Protein AF-A0A2X3F3Q1-F1 (afdb_monomer_lite)

Organism: Klebsiella pneumoniae (NCBI:txid573)

Structure (mmCIF, N/CA/C/O backbone):
data_AF-A0A2X3F3Q1-F1
#
_entry.id   AF-A0A2X3F3Q1-F1
#
loop_
_atom_site.group_PDB
_atom_site.id
_atom_site.type_symbol
_atom_site.label_atom_id
_atom_site.label_alt_id
_atom_site.label_comp_id
_atom_site.label_asym_id
_atom_site.label_entity_id
_atom_site.label_seq_id
_atom_site.pdbx_PDB_ins_code
_atom_site.Cartn_x
_atom_site.Cartn_y
_atom_site.Cartn_z
_atom_site.occupancy
_atom_site.B_iso_or_equiv
_atom_site.auth_seq_id
_atom_site.auth_comp_id
_atom_site.auth_asym_id
_atom_site.auth_atom_id
_atom_site.pdbx_PDB_model_num
ATOM 1 N N . MET A 1 1 ? -15.158 -14.429 28.867 1.00 43.34 1 MET A N 1
ATOM 2 C CA . MET A 1 1 ? -15.057 -12.971 28.650 1.00 43.34 1 MET A CA 1
ATOM 3 C C . MET A 1 1 ? -13.901 -12.694 27.698 1.00 43.34 1 MET A C 1
ATOM 5 O O . MET A 1 1 ? -12.766 -12.670 28.145 1.00 43.34 1 MET A O 1
ATOM 9 N N . LYS A 1 2 ? -14.155 -12.579 26.393 1.00 49.84 2 LYS A N 1
ATOM 10 C CA . LYS A 1 2 ? -13.156 -12.187 25.390 1.00 49.84 2 LYS A CA 1
ATOM 11 C C . LYS A 1 2 ? -13.862 -11.377 24.294 1.00 49.84 2 LYS A C 1
ATOM 13 O O . LYS A 1 2 ? -15.011 -11.658 23.971 1.00 49.84 2 LYS A O 1
ATOM 18 N N . GLU A 1 3 ? -13.179 -10.353 23.792 1.00 50.72 3 GLU A N 1
ATOM 19 C CA . GLU A 1 3 ? -13.334 -9.806 22.429 1.00 50.72 3 GLU A CA 1
ATOM 20 C C . GLU A 1 3 ? -14.530 -8.917 22.059 1.00 50.72 3 GLU A C 1
ATOM 22 O O . GLU A 1 3 ? -14.548 -8.402 20.948 1.00 50.72 3 GLU A O 1
ATOM 27 N N . LYS A 1 4 ? -15.487 -8.608 22.939 1.00 50.66 4 LYS A N 1
ATOM 28 C CA . LYS A 1 4 ? -16.651 -7.791 22.515 1.00 50.66 4 LYS A CA 1
ATOM 29 C C . LYS A 1 4 ? -16.409 -6.277 22.350 1.00 50.66 4 LYS A C 1
ATOM 31 O O . LYS A 1 4 ? -17.311 -5.588 21.888 1.00 50.66 4 LYS A O 1
ATOM 36 N N . ALA A 1 5 ? -15.224 -5.747 22.670 1.00 51.19 5 ALA A N 1
ATOM 37 C CA . ALA A 1 5 ? -14.969 -4.295 22.660 1.00 51.19 5 ALA A CA 1
ATOM 38 C C . ALA A 1 5 ? -14.164 -3.768 21.447 1.00 51.19 5 ALA A C 1
ATOM 40 O O . ALA A 1 5 ? -14.266 -2.586 21.133 1.00 51.19 5 ALA A O 1
ATOM 41 N N . LEU A 1 6 ? -13.431 -4.622 20.714 1.00 55.84 6 LEU A N 1
ATOM 42 C CA . LEU A 1 6 ? -12.799 -4.268 19.421 1.00 55.84 6 LEU A CA 1
ATOM 43 C C . LEU A 1 6 ? -13.756 -4.450 18.216 1.00 55.84 6 LEU A C 1
ATOM 45 O O . LEU A 1 6 ? -13.441 -4.068 17.090 1.00 55.84 6 LEU A O 1
ATOM 49 N N . ALA A 1 7 ? -14.919 -5.064 18.448 1.00 65.38 7 ALA A N 1
ATOM 50 C CA . ALA A 1 7 ? -15.544 -6.011 17.520 1.00 65.38 7 ALA A CA 1
ATOM 51 C C . ALA A 1 7 ? -16.248 -5.435 16.274 1.00 65.38 7 ALA A C 1
ATOM 53 O O . ALA A 1 7 ? -16.667 -6.206 15.421 1.00 65.38 7 ALA A O 1
ATOM 54 N N . GLY A 1 8 ? -16.391 -4.114 16.143 1.00 71.06 8 GLY A N 1
ATOM 55 C CA . GLY A 1 8 ? -17.059 -3.503 14.984 1.00 71.06 8 GLY A CA 1
ATOM 56 C C . GLY A 1 8 ? -16.081 -2.806 14.048 1.00 71.06 8 GLY A C 1
ATOM 57 O O . GLY A 1 8 ? -15.686 -3.329 13.014 1.00 71.06 8 GLY A O 1
ATOM 58 N N . ARG A 1 9 ? -15.663 -1.595 14.429 1.00 79.69 9 ARG A N 1
ATOM 59 C CA . ARG A 1 9 ? -14.885 -0.710 13.547 1.00 79.69 9 ARG A CA 1
ATOM 60 C C . ARG A 1 9 ? -13.469 -1.207 13.271 1.00 79.69 9 ARG A C 1
ATOM 62 O O . ARG A 1 9 ? -13.030 -1.119 12.129 1.00 79.69 9 ARG A O 1
ATOM 69 N N . ALA A 1 10 ? -12.770 -1.719 14.286 1.00 86.00 10 ALA A N 1
ATOM 70 C CA . ALA A 1 10 ? -11.413 -2.238 14.111 1.00 86.00 10 ALA A CA 1
ATOM 71 C C . ALA A 1 10 ? -11.420 -3.518 13.263 1.00 86.00 10 ALA A C 1
ATOM 73 O O . ALA A 1 10 ? -10.616 -3.643 12.346 1.00 86.00 10 ALA A O 1
ATOM 74 N N . ALA A 1 11 ? -12.391 -4.408 13.499 1.00 87.50 11 ALA A N 1
ATOM 75 C CA . ALA A 1 11 ? -12.604 -5.591 12.669 1.00 87.50 11 ALA A CA 1
ATOM 76 C C . ALA A 1 11 ? -12.881 -5.213 11.204 1.00 87.50 11 ALA A C 1
ATOM 78 O O . ALA A 1 11 ? -12.232 -5.734 10.303 1.00 87.50 11 ALA A O 1
ATOM 79 N N . SER A 1 12 ? -13.765 -4.240 10.953 1.00 89.06 12 SER A N 1
ATOM 80 C CA . SER A 1 12 ? -14.029 -3.766 9.589 1.00 89.06 12 SER A CA 1
ATOM 81 C C . SER A 1 12 ? -12.823 -3.081 8.938 1.00 89.06 12 SER A C 1
ATOM 83 O O . SER A 1 12 ? -12.663 -3.167 7.726 1.00 89.06 12 SER A O 1
ATOM 85 N N . ALA A 1 13 ? -11.991 -2.371 9.705 1.00 91.75 13 ALA A N 1
ATOM 86 C CA . ALA A 1 13 ? -10.778 -1.751 9.176 1.00 91.75 13 ALA A CA 1
ATOM 87 C C . ALA A 1 13 ? -9.740 -2.802 8.759 1.00 91.75 13 ALA A C 1
ATOM 89 O O . ALA A 1 13 ? -9.180 -2.692 7.673 1.00 91.75 13 ALA A O 1
ATOM 90 N N . LEU A 1 14 ? -9.541 -3.837 9.580 1.00 93.62 14 LEU A N 1
ATOM 91 C CA . LEU A 1 14 ? -8.663 -4.962 9.255 1.00 93.62 14 LEU A CA 1
ATOM 92 C C . LEU A 1 14 ? -9.177 -5.748 8.047 1.00 93.62 14 LEU A C 1
ATOM 94 O O . LEU A 1 14 ? -8.394 -6.065 7.161 1.00 93.62 14 LEU A O 1
ATOM 98 N N . GLN A 1 15 ? -10.486 -5.999 7.974 1.00 94.06 15 GLN A N 1
ATOM 99 C CA . GLN A 1 15 ? -11.098 -6.684 6.835 1.00 94.06 15 GLN A CA 1
ATOM 100 C C . GLN A 1 15 ? -10.831 -5.940 5.519 1.00 94.06 15 GLN A C 1
ATOM 102 O O . GLN A 1 15 ? -10.314 -6.531 4.578 1.00 94.06 15 GLN A O 1
ATOM 107 N N . ARG A 1 16 ? -11.089 -4.625 5.477 1.00 95.81 16 ARG A N 1
ATOM 108 C CA . ARG A 1 16 ? -10.800 -3.807 4.287 1.00 95.81 16 ARG A CA 1
ATOM 109 C C . ARG A 1 16 ? -9.315 -3.762 3.938 1.00 95.81 16 ARG A C 1
ATOM 111 O O . ARG A 1 16 ? -8.965 -3.665 2.770 1.00 95.81 16 ARG A O 1
ATOM 118 N N . PHE A 1 17 ? -8.441 -3.798 4.942 1.00 96.62 17 PHE A N 1
ATOM 119 C CA . PHE A 1 17 ? -7.001 -3.838 4.713 1.00 96.62 17 PHE A CA 1
ATOM 120 C C . PHE A 1 17 ? -6.566 -5.154 4.052 1.00 96.62 17 PHE A C 1
ATOM 122 O O . PHE A 1 17 ? -5.784 -5.123 3.108 1.00 96.62 17 PHE A O 1
ATOM 129 N N . MET A 1 18 ? -7.114 -6.290 4.493 1.00 97.81 18 MET A N 1
ATOM 130 C CA . MET A 1 18 ? -6.870 -7.588 3.850 1.00 97.81 18 MET A CA 1
ATOM 131 C C . MET A 1 18 ? -7.422 -7.623 2.418 1.00 97.81 18 MET A C 1
ATOM 133 O O . MET A 1 18 ? -6.705 -8.019 1.509 1.00 97.81 18 MET A O 1
ATOM 137 N N . GLU A 1 19 ? -8.645 -7.126 2.199 1.00 98.12 19 GLU A N 1
ATOM 138 C CA . GLU A 1 19 ? -9.245 -7.018 0.857 1.00 98.12 19 GLU A CA 1
ATOM 139 C C . GLU A 1 19 ? -8.395 -6.169 -0.095 1.00 98.12 19 GLU A C 1
ATOM 141 O O . GLU A 1 19 ? -8.235 -6.522 -1.260 1.00 98.12 19 GLU A O 1
ATOM 146 N N . LEU A 1 20 ? -7.815 -5.071 0.399 1.00 98.25 20 LEU A N 1
ATOM 147 C CA . LEU A 1 20 ? -6.898 -4.244 -0.382 1.00 98.25 20 LEU A CA 1
ATOM 148 C C . LEU A 1 20 ? -5.626 -5.011 -0.765 1.00 98.25 20 LEU A C 1
ATOM 150 O O . LEU A 1 20 ? -5.181 -4.903 -1.902 1.00 98.25 20 LEU A O 1
ATOM 154 N N . ILE A 1 21 ? -5.041 -5.778 0.161 1.00 98.00 21 ILE A N 1
ATOM 155 C CA . ILE A 1 21 ? -3.848 -6.591 -0.124 1.00 98.00 21 ILE A CA 1
ATOM 156 C C . ILE A 1 21 ? -4.154 -7.623 -1.209 1.00 98.00 21 ILE A C 1
ATOM 158 O O . ILE A 1 21 ? -3.397 -7.728 -2.174 1.00 98.00 21 ILE A O 1
ATOM 162 N N . ASP A 1 22 ? -5.260 -8.353 -1.065 1.00 98.44 22 ASP A N 1
ATOM 163 C CA . ASP A 1 22 ? -5.647 -9.399 -2.011 1.00 98.44 22 ASP A CA 1
ATOM 164 C C . ASP A 1 22 ? -5.950 -8.812 -3.398 1.00 98.44 22 ASP A C 1
ATOM 166 O O . ASP A 1 22 ? -5.496 -9.350 -4.409 1.00 98.44 22 ASP A O 1
ATOM 170 N N . ALA A 1 23 ? -6.647 -7.670 -3.453 1.00 98.31 23 ALA A N 1
ATOM 171 C CA . ALA A 1 23 ? -6.931 -6.967 -4.702 1.00 98.31 23 ALA A CA 1
ATOM 172 C C . ALA A 1 23 ? -5.646 -6.497 -5.395 1.00 98.31 23 ALA A C 1
ATOM 174 O O . ALA A 1 23 ? -5.454 -6.779 -6.575 1.00 98.31 23 ALA A O 1
ATOM 175 N N . LEU A 1 24 ? -4.736 -5.845 -4.663 1.00 98.44 24 LEU A N 1
ATOM 176 C CA . LEU A 1 24 ? -3.458 -5.397 -5.217 1.00 98.44 24 LEU A CA 1
ATOM 177 C C . LEU A 1 24 ? -2.638 -6.578 -5.742 1.00 98.44 24 LEU A C 1
ATOM 179 O O . LEU A 1 24 ? -2.132 -6.509 -6.856 1.00 98.44 24 LEU A O 1
ATOM 183 N N . ALA A 1 25 ? -2.552 -7.674 -4.983 1.00 97.88 25 ALA A N 1
ATOM 184 C CA . ALA A 1 25 ? -1.827 -8.870 -5.404 1.00 97.88 25 ALA A CA 1
ATOM 185 C C . ALA A 1 25 ? -2.408 -9.469 -6.695 1.00 97.88 25 ALA A C 1
ATOM 187 O O . ALA A 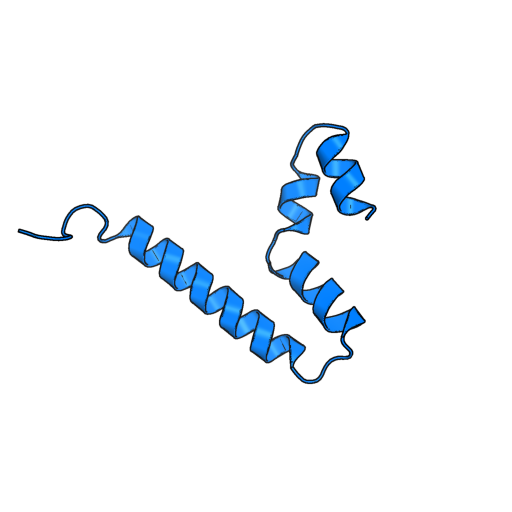1 25 ? -1.659 -9.773 -7.624 1.00 97.88 25 ALA A O 1
ATOM 188 N N . GLN A 1 26 ? -3.735 -9.597 -6.773 1.00 98.31 26 GLN A N 1
ATOM 189 C CA . GLN A 1 26 ? -4.416 -10.126 -7.951 1.00 98.31 26 GLN A CA 1
ATOM 190 C C . GLN A 1 26 ? -4.242 -9.212 -9.169 1.00 98.31 26 GLN A C 1
ATOM 192 O O . GLN A 1 26 ? -3.939 -9.691 -10.261 1.00 98.31 26 GLN A O 1
ATOM 197 N N . GLU A 1 27 ? -4.429 -7.904 -8.997 1.00 98.00 27 GLU A N 1
ATOM 198 C CA . GLU A 1 27 ? -4.335 -6.929 -10.084 1.00 98.00 27 GLU A CA 1
ATOM 199 C C . GLU A 1 27 ? -2.921 -6.835 -10.659 1.00 98.00 27 GLU A C 1
ATOM 201 O O . GLU A 1 27 ? -2.770 -6.548 -11.846 1.00 98.00 27 GLU A O 1
ATOM 206 N N . THR A 1 28 ? -1.886 -7.096 -9.856 1.00 98.19 28 THR A N 1
ATOM 207 C CA . THR A 1 28 ? -0.492 -6.974 -10.295 1.00 98.19 28 THR A CA 1
ATOM 208 C C . THR A 1 28 ? 0.176 -8.293 -10.682 1.00 98.19 28 THR A C 1
ATOM 210 O O . THR A 1 28 ? 1.302 -8.255 -11.173 1.00 98.19 28 THR A O 1
ATOM 213 N N . THR A 1 29 ? -0.475 -9.451 -10.502 1.00 97.62 29 THR A N 1
ATOM 214 C CA . THR A 1 29 ? 0.152 -10.782 -10.648 1.00 97.62 29 THR A CA 1
ATOM 215 C C . THR A 1 29 ? 0.877 -10.993 -11.984 1.00 97.62 29 THR A C 1
ATOM 217 O O . THR A 1 29 ? 1.986 -11.526 -11.989 1.00 97.62 29 THR A O 1
ATOM 220 N N . ASP A 1 30 ? 0.300 -10.534 -13.096 1.00 97.69 30 ASP A N 1
ATOM 221 C CA . ASP A 1 30 ? 0.849 -10.752 -14.445 1.00 97.69 30 ASP A CA 1
ATOM 222 C C . ASP A 1 30 ? 1.703 -9.578 -14.955 1.00 97.69 30 ASP A C 1
ATOM 224 O O . ASP A 1 30 ? 2.127 -9.546 -16.113 1.00 97.69 30 ASP A O 1
ATOM 228 N N . MET A 1 31 ? 1.958 -8.580 -14.106 1.00 98.00 31 MET A N 1
ATOM 229 C CA . MET A 1 31 ? 2.720 -7.394 -14.484 1.00 98.00 31 MET A CA 1
ATOM 230 C C . MET A 1 31 ? 4.223 -7.584 -14.218 1.00 98.00 31 MET A C 1
ATOM 232 O O . MET A 1 31 ? 4.611 -8.296 -13.291 1.00 98.00 31 MET A O 1
ATOM 236 N N . PRO A 1 32 ? 5.113 -6.910 -14.967 1.00 98.50 32 PRO A N 1
ATOM 237 C CA . PRO A 1 32 ? 6.530 -6.847 -14.618 1.00 98.50 32 PRO A CA 1
ATOM 238 C C . PRO A 1 32 ? 6.748 -6.243 -13.225 1.00 98.50 32 PRO A C 1
ATOM 240 O O . PRO A 1 32 ? 6.046 -5.308 -12.852 1.00 98.50 32 PRO A O 1
ATOM 243 N N . LEU A 1 33 ? 7.771 -6.702 -12.493 1.00 97.56 33 LEU A N 1
ATOM 244 C CA . LEU A 1 33 ? 8.020 -6.306 -11.095 1.00 97.56 33 LEU A CA 1
ATOM 245 C C . LEU A 1 33 ? 7.997 -4.787 -10.858 1.00 97.56 33 LEU A C 1
ATOM 247 O O . LEU A 1 33 ? 7.375 -4.328 -9.910 1.00 97.56 33 LEU A O 1
ATOM 251 N N . HIS A 1 34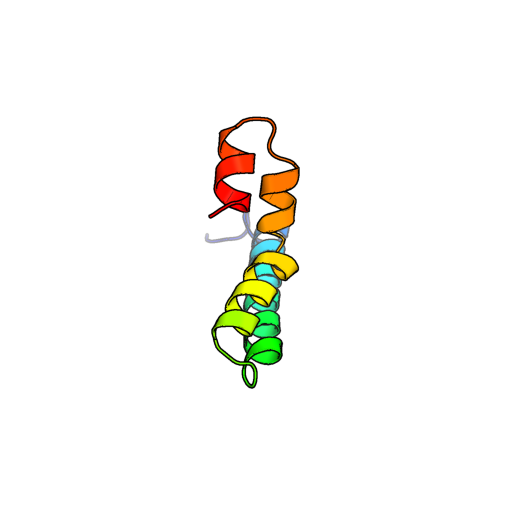 ? 8.640 -4.001 -11.724 1.00 96.75 34 HIS A N 1
ATOM 252 C CA . HIS A 1 34 ? 8.649 -2.539 -11.592 1.00 96.75 34 HIS A CA 1
ATOM 253 C C . HIS A 1 34 ? 7.240 -1.933 -11.709 1.00 96.75 34 HIS A C 1
ATOM 255 O O . HIS A 1 34 ? 6.896 -1.033 -10.953 1.00 96.75 34 HIS A O 1
ATOM 261 N N . VAL A 1 35 ? 6.396 -2.484 -12.588 1.00 97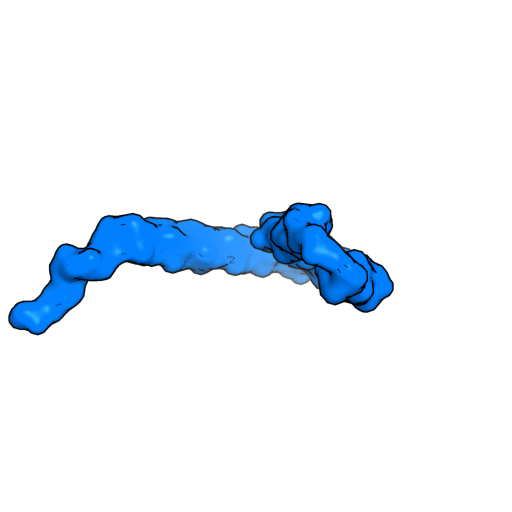.81 35 VAL A N 1
ATOM 262 C CA . VAL A 1 35 ? 4.994 -2.074 -12.736 1.00 97.81 35 VAL A CA 1
ATOM 263 C C . VAL A 1 35 ? 4.174 -2.494 -11.518 1.00 97.81 35 VAL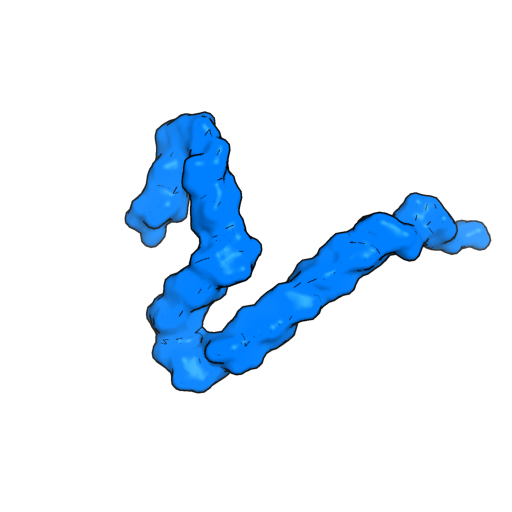 A C 1
ATOM 265 O O . VAL A 1 35 ? 3.339 -1.716 -11.064 1.00 97.81 35 VAL A O 1
ATOM 268 N N . GLN A 1 36 ? 4.428 -3.685 -10.957 1.00 98.25 36 GLN A N 1
ATOM 269 C CA . GLN A 1 36 ? 3.789 -4.110 -9.706 1.00 98.25 36 GLN A CA 1
ATOM 270 C C . GLN A 1 36 ? 4.095 -3.112 -8.585 1.00 98.25 36 GLN A C 1
ATOM 272 O O . GLN A 1 36 ? 3.178 -2.624 -7.929 1.00 98.25 36 GLN A O 1
ATOM 277 N N . THR A 1 37 ? 5.371 -2.760 -8.408 1.00 96.06 37 THR A N 1
ATOM 278 C CA . THR A 1 37 ? 5.822 -1.809 -7.384 1.00 96.06 37 THR A CA 1
ATOM 279 C C . THR A 1 37 ? 5.163 -0.440 -7.550 1.00 96.06 37 THR A C 1
ATOM 281 O O . THR A 1 37 ? 4.579 0.066 -6.590 1.00 96.06 37 THR A O 1
ATOM 284 N N . ASP A 1 38 ? 5.176 0.130 -8.759 1.00 96.25 38 ASP A N 1
ATOM 285 C CA . ASP A 1 38 ? 4.544 1.427 -9.039 1.00 96.25 38 ASP A CA 1
ATOM 286 C C . ASP A 1 38 ? 3.041 1.404 -8.740 1.00 96.25 38 ASP A C 1
ATOM 288 O O . ASP A 1 38 ? 2.493 2.328 -8.126 1.00 96.25 38 ASP A O 1
ATOM 292 N N . ARG A 1 39 ? 2.366 0.324 -9.153 1.00 97.19 39 ARG A N 1
ATOM 293 C CA . ARG A 1 39 ? 0.930 0.151 -8.950 1.00 97.19 39 ARG A CA 1
ATOM 294 C C . ARG A 1 39 ? 0.592 0.034 -7.468 1.00 97.19 39 ARG A C 1
ATOM 296 O O . ARG A 1 39 ? -0.283 0.753 -6.998 1.00 97.19 39 ARG A O 1
ATOM 303 N N . VAL A 1 40 ? 1.319 -0.794 -6.718 1.00 97.50 40 VAL A N 1
ATOM 304 C CA . VAL A 1 40 ? 1.112 -0.983 -5.275 1.00 97.50 40 VAL A CA 1
ATOM 305 C C . VAL A 1 40 ? 1.362 0.314 -4.501 1.00 97.50 40 VAL A C 1
ATOM 307 O O . VAL A 1 40 ? 0.557 0.669 -3.641 1.00 97.50 40 VAL A O 1
ATOM 310 N N . ILE A 1 41 ? 2.424 1.069 -4.808 1.00 96.19 41 ILE A N 1
ATOM 311 C CA . ILE A 1 41 ? 2.732 2.348 -4.137 1.00 96.19 41 ILE A CA 1
ATOM 312 C C . ILE A 1 41 ? 1.614 3.379 -4.346 1.00 96.19 41 ILE A C 1
ATOM 314 O O . ILE A 1 41 ? 1.261 4.125 -3.424 1.00 96.19 41 ILE A O 1
ATOM 318 N N . LYS A 1 42 ? 1.046 3.424 -5.553 1.00 95.38 42 LYS A N 1
ATOM 319 C CA . LYS A 1 42 ? -0.025 4.356 -5.900 1.00 95.38 42 LYS A CA 1
ATOM 320 C C . LYS A 1 42 ? -1.372 3.930 -5.315 1.00 95.38 42 LYS A C 1
ATOM 322 O O . LYS A 1 42 ? -2.019 4.727 -4.636 1.00 95.38 42 LYS A O 1
ATOM 327 N N . ASP A 1 43 ? -1.778 2.690 -5.556 1.00 97.38 43 ASP A N 1
ATOM 328 C CA . ASP A 1 43 ? -3.148 2.231 -5.321 1.00 97.38 43 ASP A CA 1
ATOM 329 C C . ASP A 1 43 ? -3.400 1.805 -3.869 1.00 97.38 43 ASP A C 1
ATOM 331 O O . ASP A 1 43 ? -4.534 1.859 -3.401 1.00 97.38 43 ASP A O 1
ATOM 335 N N . SER A 1 44 ? -2.349 1.491 -3.101 1.00 97.00 44 SER A N 1
ATOM 336 C CA . SER A 1 44 ? -2.459 1.319 -1.642 1.00 97.00 44 SER A CA 1
ATOM 337 C C . SER A 1 44 ? -2.789 2.617 -0.894 1.00 97.00 44 SER A C 1
ATOM 339 O O . SER A 1 44 ? -3.097 2.586 0.298 1.00 97.00 44 SER A O 1
ATOM 341 N N . GLY A 1 45 ? -2.684 3.771 -1.563 1.00 95.56 45 GLY A N 1
ATOM 342 C CA . GLY A 1 45 ? -2.802 5.090 -0.947 1.00 95.56 45 GLY A CA 1
ATOM 343 C C . GLY A 1 45 ? -1.532 5.563 -0.232 1.00 95.56 45 GLY A C 1
ATOM 344 O O . GLY A 1 45 ? -1.529 6.671 0.304 1.00 95.56 45 GLY A O 1
ATOM 345 N N . LEU A 1 46 ? -0.441 4.784 -0.252 1.00 94.88 46 LEU A N 1
ATOM 346 C CA . LEU A 1 46 ? 0.830 5.146 0.386 1.00 94.88 46 LEU A CA 1
ATOM 347 C C . LEU A 1 46 ? 1.402 6.452 -0.178 1.00 94.88 46 LEU A C 1
ATOM 349 O O . LEU A 1 46 ? 1.778 7.346 0.581 1.00 94.88 46 LEU A O 1
ATOM 353 N N . ARG A 1 47 ? 1.424 6.596 -1.508 1.00 93.19 47 ARG A N 1
ATOM 354 C CA . ARG A 1 47 ? 1.907 7.824 -2.152 1.00 93.19 47 ARG A CA 1
ATOM 355 C C . ARG A 1 47 ? 1.060 9.039 -1.769 1.00 93.19 47 ARG A C 1
ATOM 357 O O . ARG A 1 47 ? 1.609 10.062 -1.377 1.00 93.19 47 ARG A O 1
ATOM 364 N N . ALA A 1 48 ? -0.265 8.899 -1.810 1.00 93.81 48 ALA A N 1
ATOM 365 C CA . ALA A 1 48 ? -1.192 9.966 -1.433 1.00 93.81 48 ALA A CA 1
ATOM 366 C C . ALA A 1 48 ? -1.056 10.366 0.049 1.00 93.81 48 ALA A C 1
ATOM 368 O O . ALA A 1 48 ? -1.194 11.540 0.385 1.00 93.81 48 ALA A O 1
ATOM 369 N N . MET A 1 49 ? -0.757 9.409 0.936 1.00 94.00 49 MET A N 1
ATOM 370 C CA . MET A 1 49 ? -0.471 9.677 2.347 1.00 94.00 49 MET A CA 1
ATOM 371 C C . MET A 1 49 ? 0.768 10.569 2.505 1.00 94.00 49 MET A C 1
ATOM 373 O O . MET A 1 49 ? 0.715 11.543 3.254 1.00 94.00 49 MET A O 1
ATOM 377 N N . TYR A 1 50 ? 1.855 10.278 1.783 1.00 92.69 50 TYR A N 1
ATOM 378 C CA . TYR A 1 50 ? 3.061 11.110 1.826 1.00 92.69 50 TYR A CA 1
ATOM 379 C C . TYR A 1 50 ? 2.881 12.471 1.150 1.00 92.69 50 TYR A C 1
ATOM 381 O O . TYR A 1 50 ? 3.434 13.452 1.635 1.00 92.69 50 TYR A O 1
ATOM 389 N N . GLU A 1 51 ? 2.064 12.573 0.097 1.00 91.31 51 GLU A N 1
ATOM 390 C CA . GLU A 1 51 ? 1.732 13.862 -0.535 1.00 91.31 51 GLU A CA 1
ATOM 391 C C . GLU A 1 51 ? 0.982 14.808 0.415 1.00 91.31 51 GLU A C 1
ATOM 393 O O . GLU A 1 51 ? 1.090 16.029 0.303 1.00 91.31 51 GLU A O 1
ATOM 398 N N . GLN A 1 52 ? 0.217 14.254 1.358 1.00 91.56 52 GLN A N 1
ATOM 399 C CA . GLN A 1 52 ? -0.506 15.024 2.372 1.00 91.56 52 GLN A CA 1
ATOM 400 C C . GLN A 1 52 ? 0.361 15.362 3.595 1.00 91.56 52 GLN A C 1
ATOM 402 O O . GLN A 1 52 ? -0.006 16.240 4.385 1.00 91.56 52 GLN A O 1
ATOM 407 N N . GLU A 1 53 ? 1.503 14.691 3.771 1.00 91.38 53 GLU A N 1
ATOM 408 C CA . GLU A 1 53 ? 2.426 14.950 4.871 1.00 91.38 53 GLU A CA 1
ATOM 409 C C . GLU A 1 53 ? 3.165 16.275 4.636 1.00 91.38 53 GLU A C 1
ATOM 411 O O . GLU A 1 53 ? 3.916 16.451 3.679 1.00 91.38 53 GLU A O 1
ATOM 416 N N . LYS A 1 54 ? 2.969 17.244 5.536 1.00 81.69 54 LYS A N 1
ATOM 417 C CA . LYS A 1 54 ? 3.657 18.536 5.453 1.00 81.69 54 LYS A CA 1
ATOM 418 C C . LYS A 1 54 ? 5.095 18.400 5.950 1.00 81.69 54 LYS A C 1
ATOM 420 O O . LYS A 1 54 ? 5.318 18.249 7.148 1.00 81.69 54 LYS A O 1
ATOM 425 N N . GLY A 1 55 ? 6.061 18.541 5.047 1.00 83.19 55 GLY A N 1
ATOM 426 C CA . GLY A 1 55 ? 7.478 18.674 5.385 1.00 83.19 55 GLY A CA 1
ATOM 427 C C . GLY A 1 55 ? 8.402 17.925 4.429 1.00 83.19 55 GLY A C 1
ATOM 428 O O . GLY A 1 55 ? 7.970 17.093 3.638 1.00 83.19 55 GLY A O 1
ATOM 429 N N . GLU A 1 56 ? 9.702 18.199 4.538 1.00 84.44 56 GLU A N 1
ATOM 430 C CA . GLU A 1 56 ? 10.735 17.648 3.644 1.00 84.44 56 GLU A CA 1
ATOM 431 C C . GLU A 1 56 ? 10.787 16.113 3.665 1.00 84.44 56 GLU A C 1
ATOM 433 O O . GLU A 1 56 ? 11.062 15.481 2.651 1.00 84.44 56 GLU A O 1
ATOM 438 N N . LYS A 1 57 ? 10.437 15.493 4.799 1.00 82.69 57 LYS A N 1
ATOM 439 C CA . LYS A 1 57 ? 10.435 14.032 4.958 1.00 82.69 57 LYS A CA 1
ATOM 440 C C . LYS A 1 57 ? 9.418 13.324 4.059 1.00 82.69 57 LYS A C 1
ATOM 442 O O . LYS A 1 57 ? 9.728 12.238 3.578 1.00 82.69 57 LYS A O 1
ATOM 447 N N . GLY A 1 58 ? 8.236 13.907 3.847 1.00 83.12 58 GLY A N 1
ATOM 448 C CA . GLY A 1 58 ? 7.224 13.351 2.942 1.00 83.12 58 GLY A CA 1
ATOM 449 C C . GLY A 1 58 ? 7.696 13.419 1.492 1.00 83.12 58 GLY A C 1
ATOM 450 O O . GLY A 1 58 ? 7.650 12.425 0.774 1.00 83.12 58 GLY A O 1
ATOM 451 N N . GLN A 1 59 ? 8.280 14.559 1.111 1.00 84.88 59 GLN A N 1
ATOM 452 C CA . GLN A 1 59 ? 8.822 14.790 -0.226 1.00 84.88 59 GLN A CA 1
ATOM 453 C C . GLN A 1 59 ? 9.969 13.824 -0.560 1.00 84.88 59 GLN A C 1
ATOM 455 O O . GLN A 1 59 ? 9.931 13.163 -1.593 1.00 84.88 59 GLN A O 1
ATOM 460 N N . THR A 1 60 ? 10.925 13.638 0.357 1.00 88.06 60 THR A N 1
ATOM 461 C CA . THR A 1 60 ? 12.016 12.666 0.178 1.00 88.06 60 THR A CA 1
ATOM 462 C C . THR A 1 60 ? 11.493 11.240 -0.014 1.00 88.06 60 THR A C 1
ATOM 464 O O . THR A 1 60 ? 12.083 10.467 -0.756 1.00 88.06 60 THR A O 1
ATOM 467 N N . ARG A 1 61 ? 10.384 10.855 0.627 1.00 88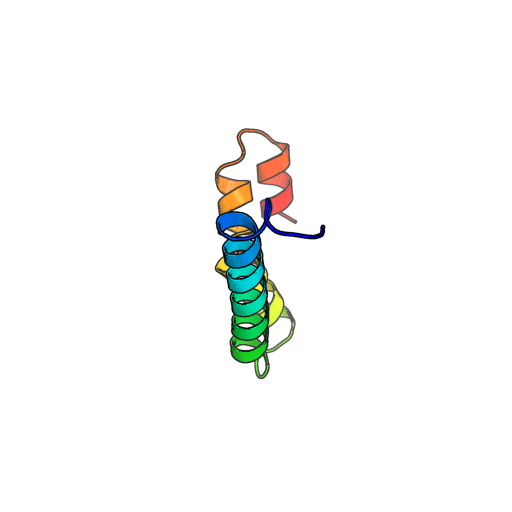.06 61 ARG A N 1
ATOM 468 C CA . ARG A 1 61 ? 9.802 9.510 0.470 1.00 88.06 61 ARG A CA 1
ATOM 469 C C . ARG A 1 61 ? 9.055 9.308 -0.847 1.00 88.06 61 ARG A C 1
ATOM 471 O O . ARG A 1 61 ? 8.876 8.165 -1.237 1.00 88.06 61 ARG A O 1
ATOM 478 N N . ILE A 1 62 ? 8.611 10.382 -1.499 1.00 87.56 62 ILE A N 1
ATOM 479 C CA . ILE A 1 62 ? 8.001 10.327 -2.837 1.00 87.56 62 ILE A CA 1
ATOM 480 C C . ILE A 1 62 ? 9.080 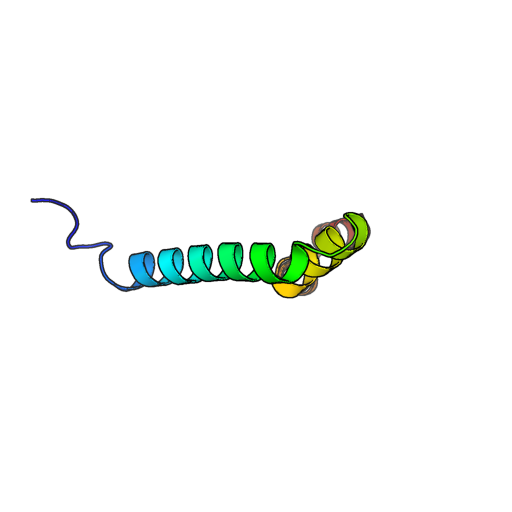10.236 -3.927 1.00 87.56 62 ILE A C 1
ATOM 482 O O . ILE A 1 62 ? 8.819 9.690 -4.994 1.00 87.56 62 ILE A O 1
ATOM 486 N N . GLU A 1 63 ? 10.264 10.798 -3.671 1.00 85.12 63 GLU A N 1
ATOM 487 C CA . GLU A 1 63 ? 11.377 10.876 -4.629 1.00 85.12 63 GLU A CA 1
ATOM 488 C C . GLU A 1 63 ? 12.279 9.631 -4.667 1.00 85.12 63 GLU A C 1
ATOM 490 O O . GLU A 1 63 ? 12.997 9.452 -5.650 1.00 85.12 63 GLU A O 1
ATOM 495 N N . ASN A 1 64 ? 12.262 8.801 -3.616 1.00 76.00 64 ASN A N 1
ATOM 496 C CA . ASN A 1 64 ? 12.996 7.527 -3.546 1.00 76.00 64 ASN A CA 1
ATOM 497 C C . ASN A 1 64 ? 12.203 6.380 -4.174 1.00 76.00 64 ASN A C 1
ATOM 499 O O . ASN A 1 64 ? 12.842 5.550 -4.857 1.00 76.00 64 ASN A O 1
#

Secondary structure (DSSP, 8-state):
--STTSTTHHHHHHHHHHHHHHHHHHHHTTS-HHHHHHHHHHHTSHHHHHHHS-SHHHHHHHH-

Radius of gyration: 15.91 Å; chains: 1; bounding box: 30×32×43 Å

Foldseek 3Di:
DDDPPCPPPVVVVVVVLVVQVVVLCVVCVPPDPVVSVVSCCVSVCVLVVLVPDPDPVSVVVNVD

pLDDT: mean 88.28, std 14.12, range [43.34, 98.5]

Sequence (64 aa):
MKEKALAGRAASALQRFMELIDALAQETTDMPLHVQTDRVIKDSGLRAMYEQEKGEKGQTRIEN